Protein AF-H3CK88-F1 (afdb_monomer_lite)

Organism: Tetraodon nigroviridis (NCBI:txid99883)

InterPro domains:
  IPR015324 Ribosomal protein Rsm22-like [PF09243] (2-112)
  IPR052571 Mitochondrial RNA Methyltransferase [PTHR13184] (2-114)

pLDDT: mean 91.14, std 9.13, range [63.0, 98.5]

Structure (mmCIF, N/CA/C/O backbone):
data_AF-H3CK88-F1
#
_entry.id   AF-H3CK88-F1
#
loop_
_atom_site.group_PDB
_atom_site.id
_atom_site.type_symbol
_atom_site.label_atom_id
_atom_site.label_alt_id
_atom_site.label_comp_id
_atom_site.label_asym_id
_atom_site.label_entity_id
_atom_site.label_seq_id
_atom_site.pdbx_PDB_ins_code
_atom_site.Cartn_x
_atom_site.Cartn_y
_atom_site.Cartn_z
_atom_site.occupancy
_atom_site.B_iso_or_equiv
_atom_site.auth_seq_id
_atom_site.auth_comp_id
_atom_site.auth_asym_id
_atom_site.auth_atom_id
_atom_site.pdbx_PDB_model_num
ATOM 1 N N . ALA A 1 1 ? 4.694 -15.355 -10.340 1.00 63.00 1 ALA A N 1
ATOM 2 C CA . ALA A 1 1 ? 3.284 -15.091 -9.978 1.00 63.00 1 ALA A CA 1
ATOM 3 C C . ALA A 1 1 ? 2.726 -13.849 -10.684 1.00 63.00 1 ALA A C 1
ATOM 5 O O . ALA A 1 1 ? 1.845 -14.005 -11.512 1.00 63.00 1 ALA A O 1
ATOM 6 N N . LEU A 1 2 ? 3.237 -12.631 -10.442 1.00 76.44 2 LEU A N 1
ATOM 7 C CA . LEU A 1 2 ? 2.742 -11.426 -11.141 1.00 76.44 2 LEU A CA 1
ATOM 8 C C . LEU A 1 2 ? 2.944 -11.493 -12.663 1.00 76.44 2 LEU A C 1
ATOM 10 O O . LEU A 1 2 ? 1.975 -11.398 -13.409 1.00 76.44 2 LEU A O 1
ATOM 14 N N . HIS A 1 3 ? 4.174 -11.753 -13.123 1.00 76.44 3 HIS A N 1
ATOM 15 C CA . HIS A 1 3 ? 4.465 -11.900 -14.555 1.00 76.44 3 HIS A CA 1
ATOM 16 C C . HIS A 1 3 ? 3.646 -13.025 -15.214 1.00 76.44 3 HIS A C 1
ATOM 18 O O . HIS A 1 3 ? 3.158 -12.862 -16.322 1.00 76.44 3 HIS A O 1
ATOM 24 N N . SER A 1 4 ? 3.410 -14.140 -14.516 1.00 82.50 4 SER A N 1
ATOM 25 C CA . SER A 1 4 ? 2.589 -15.239 -15.045 1.00 82.50 4 SER A CA 1
ATOM 26 C C . SER A 1 4 ? 1.098 -14.896 -15.152 1.00 82.50 4 SER A C 1
ATOM 28 O O . SER A 1 4 ? 0.422 -15.454 -16.006 1.00 82.50 4 SER A O 1
ATOM 30 N N . CYS A 1 5 ? 0.579 -14.005 -14.300 1.00 85.19 5 CYS A N 1
ATOM 31 C CA . CYS A 1 5 ? -0.831 -13.606 -14.321 1.00 85.19 5 CYS A CA 1
ATOM 32 C C . CYS A 1 5 ? -1.100 -12.409 -15.247 1.00 85.19 5 CYS A C 1
ATOM 34 O O . CYS A 1 5 ? -2.148 -12.370 -15.883 1.00 85.19 5 CYS A O 1
ATOM 36 N N . TRP A 1 6 ? -0.175 -11.444 -15.326 1.00 86.00 6 TRP A N 1
ATOM 37 C CA . TRP A 1 6 ? -0.378 -10.190 -16.063 1.00 86.00 6 TRP A CA 1
ATOM 38 C C . TRP A 1 6 ? 0.554 -9.994 -17.265 1.00 86.00 6 TRP A C 1
ATOM 40 O O . TRP A 1 6 ? 0.260 -9.135 -18.092 1.00 86.00 6 TRP A O 1
ATOM 50 N N . GLY A 1 7 ? 1.624 -10.777 -17.425 1.00 82.56 7 GLY A N 1
ATOM 51 C CA . GLY A 1 7 ? 2.523 -10.724 -18.586 1.00 82.56 7 GLY A CA 1
ATOM 52 C C . GLY A 1 7 ? 2.869 -9.297 -19.025 1.00 82.56 7 GLY A C 1
ATOM 53 O O . GLY A 1 7 ? 3.304 -8.481 -18.214 1.00 82.56 7 GLY A O 1
ATOM 54 N N . ASP A 1 8 ? 2.600 -8.996 -20.297 1.00 85.12 8 ASP A N 1
ATOM 55 C CA . ASP A 1 8 ? 2.846 -7.686 -20.918 1.00 85.12 8 ASP A CA 1
ATOM 56 C C . ASP A 1 8 ? 1.753 -6.636 -20.635 1.00 85.12 8 ASP A C 1
ATOM 58 O O . ASP A 1 8 ? 1.903 -5.467 -20.991 1.00 85.12 8 ASP A O 1
ATOM 62 N N . SER A 1 9 ? 0.640 -7.022 -19.998 1.00 89.25 9 SER A N 1
ATOM 63 C CA . SER A 1 9 ? -0.399 -6.065 -19.581 1.00 89.25 9 SER A CA 1
ATOM 64 C C . SER A 1 9 ? 0.047 -5.209 -18.391 1.00 89.25 9 SER A C 1
ATOM 66 O O . SER A 1 9 ? -0.444 -4.091 -18.218 1.00 89.25 9 SER A O 1
ATOM 68 N N . LEU A 1 10 ? 1.015 -5.699 -17.605 1.00 88.69 10 LEU A N 1
ATOM 69 C CA . LEU A 1 10 ? 1.623 -4.962 -16.504 1.00 88.69 10 LEU A CA 1
ATOM 70 C C . LEU A 1 10 ? 2.664 -3.976 -17.045 1.00 88.69 10 LEU A C 1
ATOM 72 O O . LEU A 1 10 ? 3.791 -4.348 -17.365 1.00 88.69 10 LEU A O 1
ATOM 76 N N . LYS A 1 11 ? 2.269 -2.706 -17.149 1.00 89.69 11 LYS A N 1
ATOM 77 C CA . LYS A 1 11 ? 3.104 -1.646 -17.736 1.00 89.69 11 LYS A CA 1
ATOM 78 C C . LYS A 1 11 ? 4.155 -1.103 -16.775 1.00 89.69 11 LYS A C 1
ATOM 80 O O . LYS A 1 11 ? 5.273 -0.820 -17.194 1.00 89.69 11 LYS A O 1
ATOM 85 N N . GLU A 1 12 ? 3.776 -0.922 -15.516 1.00 91.25 12 GLU A N 1
ATOM 86 C CA . GLU A 1 12 ? 4.637 -0.382 -14.470 1.00 91.25 12 GLU A CA 1
ATOM 87 C C . GLU A 1 12 ? 4.215 -0.906 -13.098 1.00 91.25 12 GLU A C 1
ATOM 89 O O . GLU A 1 12 ? 3.049 -1.238 -12.873 1.00 91.25 12 GLU A O 1
ATOM 94 N N . MET A 1 13 ? 5.171 -0.963 -12.174 1.00 92.56 13 MET A N 1
ATOM 95 C CA . MET A 1 13 ? 4.924 -1.329 -10.784 1.00 92.56 13 MET A CA 1
ATOM 96 C C . MET A 1 13 ? 5.694 -0.394 -9.858 1.00 92.56 13 MET A C 1
ATOM 98 O O . MET A 1 13 ? 6.884 -0.146 -10.056 1.00 92.56 13 MET A O 1
ATOM 102 N N . VAL A 1 14 ? 5.029 0.098 -8.814 1.00 94.75 14 VAL A N 1
ATOM 103 C CA . VAL A 1 14 ? 5.667 0.891 -7.761 1.00 94.75 14 VAL A CA 1
ATOM 104 C C . VAL A 1 14 ? 5.579 0.129 -6.448 1.00 94.75 14 VAL A C 1
ATOM 106 O O . VAL A 1 14 ? 4.491 -0.137 -5.948 1.00 94.75 14 VAL A O 1
ATOM 109 N N . CYS A 1 15 ? 6.736 -0.206 -5.889 1.00 95.44 15 CYS A N 1
ATOM 110 C CA . CYS A 1 15 ? 6.869 -0.841 -4.586 1.00 95.44 15 CYS A CA 1
ATOM 111 C C . CYS A 1 15 ? 7.304 0.210 -3.565 1.00 95.44 15 CYS A C 1
ATOM 113 O O . CYS A 1 15 ? 8.262 0.953 -3.802 1.00 95.44 15 CYS A O 1
ATOM 115 N N . VAL A 1 16 ? 6.597 0.287 -2.439 1.00 96.25 16 VAL A N 1
ATOM 116 C CA . VAL A 1 16 ? 6.881 1.263 -1.385 1.00 96.25 16 VAL A CA 1
ATOM 117 C C . VAL A 1 16 ? 7.095 0.542 -0.064 1.00 96.25 16 VAL A C 1
ATOM 119 O O . VAL A 1 16 ? 6.204 -0.164 0.393 1.00 96.25 16 VAL A O 1
ATOM 122 N N . ASP A 1 17 ? 8.254 0.757 0.550 1.00 96.94 17 ASP A N 1
ATOM 123 C CA . ASP A 1 17 ? 8.589 0.256 1.886 1.00 96.94 17 ASP A CA 1
ATOM 124 C C . ASP A 1 17 ? 9.508 1.270 2.575 1.00 96.94 17 ASP A C 1
ATOM 126 O O . ASP A 1 17 ? 10.494 1.710 1.980 1.00 96.94 17 ASP A O 1
ATOM 130 N N . SER A 1 18 ? 9.210 1.672 3.811 1.00 94.62 18 SER A N 1
ATOM 131 C CA . SER A 1 18 ? 10.034 2.645 4.544 1.00 94.62 18 SER A CA 1
ATOM 132 C C . SER A 1 18 ? 11.451 2.118 4.819 1.00 94.62 18 SER A C 1
ATOM 134 O O . SER A 1 18 ? 12.415 2.894 4.866 1.00 94.62 18 SER A O 1
ATOM 136 N N . SER A 1 19 ? 11.607 0.797 4.915 1.00 96.50 19 SER A N 1
ATOM 137 C CA . SER A 1 19 ? 12.867 0.099 5.121 1.00 96.50 19 SER A CA 1
ATOM 138 C C . SER A 1 19 ? 13.653 -0.034 3.812 1.00 96.50 19 SER A C 1
ATOM 140 O O . SER A 1 19 ? 13.327 -0.810 2.911 1.00 96.50 19 SER A O 1
ATOM 142 N N . ALA A 1 20 ? 14.769 0.695 3.709 1.00 96.50 20 ALA A N 1
ATOM 143 C CA . ALA A 1 20 ? 15.706 0.543 2.592 1.00 96.50 20 ALA A CA 1
ATOM 144 C C . ALA A 1 20 ? 16.219 -0.908 2.421 1.00 96.50 20 ALA A C 1
ATOM 146 O O . ALA A 1 20 ? 16.274 -1.378 1.281 1.00 96.50 20 ALA A O 1
ATOM 147 N N . PRO A 1 21 ? 16.551 -1.654 3.499 1.00 96.94 21 PRO A N 1
ATOM 148 C CA . PRO A 1 21 ? 16.874 -3.075 3.385 1.00 96.94 21 PRO A CA 1
ATOM 149 C C . PRO A 1 21 ? 15.763 -3.923 2.755 1.00 96.94 21 PRO A C 1
ATOM 151 O O . PRO A 1 21 ? 16.074 -4.779 1.928 1.00 96.94 21 PRO A O 1
ATOM 154 N N . MET A 1 22 ? 14.492 -3.673 3.090 1.00 96.75 22 MET A N 1
ATOM 155 C CA . MET A 1 22 ? 13.361 -4.417 2.517 1.00 96.75 22 MET A CA 1
ATOM 156 C C . MET A 1 22 ? 13.181 -4.125 1.031 1.00 96.75 22 MET A C 1
ATOM 158 O O . MET A 1 22 ? 13.019 -5.057 0.249 1.00 96.75 22 MET A O 1
ATOM 162 N N . ASN A 1 23 ? 13.330 -2.866 0.605 1.00 95.75 23 ASN A N 1
ATOM 163 C CA . ASN A 1 23 ? 13.349 -2.532 -0.823 1.00 95.75 23 ASN A CA 1
ATOM 164 C C . ASN A 1 23 ? 14.480 -3.259 -1.566 1.00 95.75 23 ASN A C 1
ATOM 166 O O . ASN A 1 23 ? 14.254 -3.824 -2.633 1.00 95.75 23 ASN A O 1
ATOM 170 N N . LYS A 1 24 ? 15.691 -3.300 -0.990 1.00 93.31 24 LYS A N 1
ATOM 171 C CA . LYS A 1 24 ? 16.827 -4.024 -1.584 1.00 93.31 24 LYS A CA 1
ATOM 172 C C . LYS A 1 24 ? 16.561 -5.528 -1.668 1.00 93.31 24 LYS A C 1
ATOM 174 O O . LYS A 1 24 ? 16.935 -6.164 -2.650 1.00 93.31 24 LYS A O 1
ATOM 179 N N . LEU A 1 25 ? 15.929 -6.106 -0.646 1.00 92.94 25 LEU A N 1
ATOM 180 C CA . LEU A 1 25 ? 15.525 -7.509 -0.651 1.00 92.94 25 LEU A CA 1
ATOM 181 C C . LEU A 1 25 ? 14.476 -7.779 -1.736 1.00 92.94 25 LEU A C 1
ATOM 183 O O . LEU A 1 25 ? 14.643 -8.712 -2.516 1.00 92.94 25 LEU A O 1
ATOM 187 N N . ALA A 1 26 ? 13.443 -6.943 -1.833 1.00 91.81 26 ALA A N 1
ATOM 188 C CA . ALA A 1 26 ? 12.401 -7.060 -2.845 1.00 91.81 26 ALA A CA 1
ATOM 189 C C . ALA A 1 26 ? 12.961 -6.932 -4.272 1.00 91.81 26 ALA A C 1
ATOM 191 O O . ALA A 1 26 ? 12.601 -7.721 -5.143 1.00 91.81 26 ALA A O 1
ATOM 192 N N . GLU A 1 27 ? 13.901 -6.011 -4.508 1.00 89.62 27 GLU A N 1
ATOM 193 C CA . GLU A 1 27 ? 14.590 -5.892 -5.798 1.00 89.62 27 GLU A CA 1
ATOM 194 C C . GLU A 1 27 ? 15.336 -7.182 -6.168 1.00 89.62 27 GLU A C 1
ATOM 196 O O . GLU A 1 27 ? 15.279 -7.620 -7.317 1.00 89.62 27 GLU A O 1
ATOM 201 N N . ARG A 1 28 ? 16.007 -7.823 -5.200 1.00 87.94 28 ARG A N 1
ATOM 202 C CA . ARG A 1 28 ? 16.673 -9.115 -5.427 1.00 87.94 28 ARG A CA 1
ATOM 203 C C . ARG A 1 28 ? 15.665 -10.221 -5.731 1.00 87.94 28 ARG A C 1
ATOM 205 O O . ARG A 1 28 ? 15.871 -10.960 -6.684 1.00 87.94 28 ARG A O 1
ATOM 212 N N . LEU A 1 29 ? 14.555 -10.291 -4.993 1.00 86.94 29 LEU A N 1
ATOM 213 C CA . LEU A 1 29 ? 13.502 -11.287 -5.233 1.00 86.94 29 LEU A CA 1
ATOM 214 C C . LEU A 1 29 ? 12.908 -11.190 -6.648 1.00 86.94 29 LEU A C 1
ATOM 216 O O . LEU A 1 29 ? 12.567 -12.214 -7.234 1.00 86.94 29 LEU A O 1
ATOM 220 N N . LEU A 1 30 ? 12.819 -9.988 -7.229 1.00 84.38 30 LEU A N 1
ATOM 221 C CA . LEU A 1 30 ? 12.330 -9.801 -8.604 1.00 84.38 30 LEU A CA 1
ATOM 222 C C . LEU A 1 30 ? 13.293 -10.290 -9.693 1.00 84.38 30 LEU A C 1
ATOM 224 O O . LEU A 1 30 ? 12.843 -10.564 -10.810 1.00 84.38 30 LEU A O 1
ATOM 228 N N . LYS A 1 31 ? 14.589 -10.389 -9.382 1.00 80.12 31 LYS A N 1
ATOM 229 C CA . LYS A 1 31 ? 15.626 -10.940 -10.272 1.00 80.12 31 LYS A CA 1
ATOM 230 C C . LYS A 1 31 ? 15.736 -12.468 -10.152 1.00 80.12 31 LYS A C 1
ATOM 232 O O . LYS A 1 31 ? 16.357 -13.104 -10.994 1.00 80.12 31 LYS A O 1
ATOM 237 N N . GLY A 1 32 ? 15.081 -13.061 -9.151 1.00 74.94 32 GLY A N 1
ATOM 238 C CA . GLY A 1 32 ? 15.161 -14.492 -8.866 1.00 74.94 32 GLY A CA 1
ATOM 239 C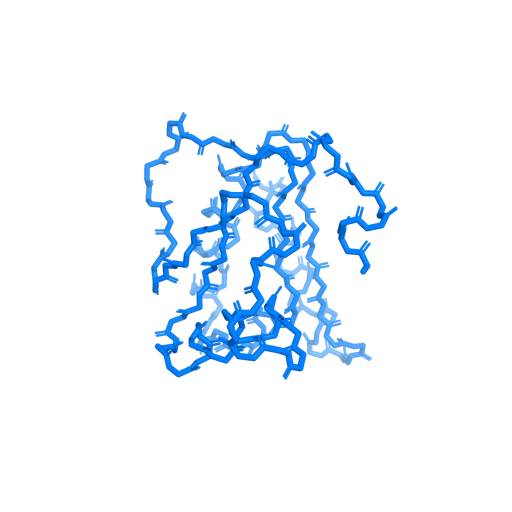 C . GLY A 1 32 ? 16.529 -14.899 -8.313 1.00 74.94 32 GLY A C 1
ATOM 240 O O . GLY A 1 32 ? 17.248 -14.080 -7.741 1.00 74.94 32 GLY A O 1
ATOM 241 N N . ASP A 1 33 ? 16.884 -16.173 -8.485 1.00 70.44 33 ASP A N 1
ATOM 242 C CA . ASP A 1 33 ? 18.170 -16.726 -8.027 1.00 70.44 33 ASP A CA 1
ATOM 243 C C . ASP A 1 33 ? 19.370 -16.247 -8.868 1.00 70.44 33 ASP A C 1
ATOM 245 O O . ASP A 1 33 ? 20.525 -16.402 -8.466 1.00 70.44 33 ASP A O 1
ATOM 249 N N . GLU A 1 34 ? 19.125 -15.630 -10.027 1.00 69.81 34 GLU A N 1
ATOM 250 C CA . GLU A 1 34 ? 20.172 -15.087 -10.886 1.00 69.81 34 GLU A CA 1
ATOM 251 C C . GLU A 1 34 ? 20.466 -13.626 -10.521 1.00 69.81 34 GLU A C 1
ATOM 253 O O . GLU A 1 34 ? 19.791 -12.704 -10.971 1.00 69.81 34 GLU A O 1
ATOM 258 N N . GLU A 1 35 ? 21.541 -13.375 -9.762 1.00 63.44 35 GLU A N 1
ATOM 259 C CA . GLU A 1 35 ? 21.932 -12.001 -9.382 1.00 63.44 35 GLU A CA 1
ATOM 260 C C . GLU A 1 35 ? 22.191 -11.065 -10.581 1.00 63.44 35 GLU A C 1
ATOM 262 O O . GLU A 1 35 ? 22.193 -9.841 -10.426 1.00 63.44 35 GLU A O 1
ATOM 267 N N . ARG A 1 36 ? 22.415 -11.633 -11.773 1.00 66.06 36 ARG A N 1
ATOM 268 C CA . ARG A 1 36 ? 22.633 -10.917 -13.040 1.00 66.06 36 ARG A CA 1
ATOM 269 C C . ARG A 1 36 ? 21.473 -11.048 -14.032 1.00 66.06 36 ARG A C 1
ATOM 271 O O . ARG A 1 36 ? 21.614 -10.565 -15.151 1.00 66.06 36 ARG A O 1
ATOM 278 N N . GLY A 1 37 ? 20.383 -11.710 -13.652 1.00 67.00 37 GLY A N 1
ATOM 279 C CA . GLY A 1 37 ? 19.210 -11.867 -14.501 1.00 67.00 37 GLY A CA 1
ATOM 280 C C . GLY A 1 37 ? 18.483 -10.539 -14.698 1.00 67.00 37 GLY A C 1
ATOM 281 O O . GLY A 1 37 ? 18.440 -9.692 -13.797 1.00 67.00 37 GLY A O 1
ATOM 282 N N . ASP A 1 38 ? 17.901 -10.353 -15.881 1.00 68.25 38 ASP A N 1
ATOM 283 C CA . ASP A 1 38 ? 16.990 -9.238 -16.116 1.00 68.25 38 ASP A CA 1
ATOM 284 C C . ASP A 1 38 ? 15.725 -9.422 -15.259 1.00 68.25 38 ASP A C 1
ATOM 286 O O . ASP A 1 38 ? 15.210 -10.539 -15.138 1.00 68.25 38 ASP A O 1
ATOM 290 N N . PRO A 1 39 ? 15.189 -8.350 -14.650 1.00 69.69 39 PRO A N 1
ATOM 291 C CA . PRO A 1 39 ? 13.971 -8.454 -13.864 1.00 69.69 39 PRO A CA 1
ATOM 292 C C . PRO A 1 39 ? 12.815 -8.959 -14.736 1.00 69.69 39 PRO A C 1
ATOM 294 O O . PRO A 1 39 ? 12.555 -8.442 -15.822 1.00 69.69 39 PRO A O 1
ATOM 297 N N . CYS A 1 40 ? 12.075 -9.942 -14.220 1.00 71.88 40 CYS A N 1
ATOM 298 C CA . CYS A 1 40 ? 10.938 -10.554 -14.919 1.00 71.88 40 CYS A CA 1
ATOM 299 C C . CYS A 1 40 ? 9.782 -9.578 -15.215 1.00 71.88 40 CYS A C 1
ATOM 301 O O . CYS A 1 40 ? 8.899 -9.876 -16.018 1.00 71.88 40 CYS A O 1
ATOM 303 N N . ILE A 1 41 ? 9.775 -8.414 -14.561 1.00 79.12 41 ILE A N 1
ATOM 304 C CA . ILE A 1 41 ? 8.801 -7.340 -14.745 1.00 79.12 41 ILE A CA 1
ATOM 305 C C . ILE A 1 41 ? 9.561 -6.085 -15.169 1.00 79.12 41 ILE A C 1
ATOM 307 O O . ILE A 1 41 ? 10.505 -5.657 -14.501 1.00 79.12 41 ILE A O 1
ATOM 311 N N . LYS A 1 42 ? 9.135 -5.483 -16.280 1.00 78.81 42 LYS A N 1
ATOM 312 C CA . LYS A 1 42 ? 9.693 -4.222 -16.779 1.00 78.81 42 LYS A CA 1
ATOM 313 C C . LYS A 1 42 ? 9.140 -3.052 -15.957 1.00 78.81 42 LYS A C 1
ATOM 315 O O . LYS A 1 42 ? 8.021 -3.113 -15.465 1.00 78.81 42 LYS A O 1
ATOM 320 N N . HIS A 1 43 ? 9.925 -1.981 -15.826 1.00 89.56 43 HIS A N 1
ATOM 321 C CA . HIS A 1 43 ? 9.510 -0.726 -15.174 1.00 89.56 43 HIS A CA 1
ATOM 322 C C . HIS A 1 43 ? 9.020 -0.887 -13.723 1.00 89.56 43 HIS A C 1
ATOM 324 O O . HIS A 1 43 ? 7.920 -0.467 -13.362 1.00 89.56 43 HIS A O 1
ATOM 330 N N . VAL A 1 44 ? 9.867 -1.476 -12.875 1.00 91.62 44 VAL A N 1
ATOM 331 C CA . VAL A 1 44 ? 9.635 -1.537 -11.427 1.00 91.62 44 VAL A CA 1
ATOM 332 C C . VAL A 1 44 ? 10.383 -0.412 -10.720 1.00 91.62 44 VAL A C 1
ATOM 334 O O . VAL A 1 44 ? 11.585 -0.234 -10.916 1.00 91.62 44 VAL A O 1
ATOM 337 N N . TYR A 1 45 ? 9.682 0.328 -9.867 1.00 93.44 45 TYR A N 1
ATOM 338 C CA . TYR A 1 45 ? 10.234 1.444 -9.111 1.00 93.44 45 TYR A CA 1
ATOM 339 C C . TYR A 1 45 ? 10.076 1.220 -7.612 1.00 93.44 45 TYR A C 1
ATOM 341 O O . TYR A 1 45 ? 8.965 1.073 -7.113 1.00 93.44 45 TYR A O 1
ATOM 349 N N . PHE A 1 46 ? 11.186 1.287 -6.883 1.00 94.50 46 PHE A N 1
ATOM 350 C CA . PHE A 1 46 ? 11.193 1.233 -5.423 1.00 94.50 46 PHE A CA 1
ATOM 351 C C . PHE A 1 46 ? 11.223 2.642 -4.825 1.00 94.50 46 PHE A C 1
ATOM 353 O O . PHE A 1 46 ? 11.912 3.536 -5.336 1.00 94.50 46 PHE A O 1
ATOM 360 N N . ARG A 1 47 ? 10.457 2.865 -3.755 1.00 95.38 47 ARG A N 1
ATOM 361 C CA . ARG A 1 47 ? 10.378 4.138 -3.023 1.00 95.38 47 ARG A CA 1
ATOM 362 C C . ARG A 1 47 ? 10.311 3.879 -1.521 1.00 95.38 47 ARG A C 1
ATOM 364 O O . ARG A 1 47 ? 9.732 2.894 -1.087 1.00 95.38 47 ARG A O 1
ATOM 371 N N . GLN A 1 48 ? 10.848 4.804 -0.727 1.00 95.56 48 GLN A N 1
ATOM 372 C CA . GLN A 1 48 ? 10.745 4.734 0.737 1.00 95.56 48 GLN A CA 1
ATOM 373 C C . GLN A 1 48 ? 9.539 5.468 1.323 1.00 95.56 48 GLN A C 1
ATOM 375 O O . GLN A 1 48 ? 9.232 5.327 2.501 1.00 95.56 48 GLN A O 1
ATOM 380 N N . PHE A 1 49 ? 8.853 6.261 0.503 1.00 93.19 49 PHE A N 1
ATOM 381 C CA . PHE A 1 49 ? 7.750 7.101 0.943 1.00 93.19 49 PHE A CA 1
ATOM 382 C C . PHE A 1 49 ? 6.594 6.984 -0.036 1.00 93.19 49 PHE A C 1
ATOM 384 O O . PHE A 1 49 ? 6.806 6.883 -1.251 1.00 93.19 49 PHE A O 1
ATOM 391 N N . LEU A 1 50 ? 5.373 7.029 0.497 1.00 90.62 50 LEU A N 1
ATOM 392 C CA . LEU A 1 50 ? 4.174 7.045 -0.326 1.00 90.62 50 LEU A CA 1
ATOM 393 C C . LEU A 1 50 ? 4.168 8.292 -1.226 1.00 90.62 50 LEU A C 1
ATOM 395 O O . LEU A 1 50 ? 4.521 9.391 -0.784 1.00 90.62 50 LEU A O 1
ATOM 399 N N . PRO A 1 51 ? 3.764 8.157 -2.498 1.00 83.62 51 PRO A N 1
ATOM 400 C CA . PRO A 1 51 ? 3.678 9.296 -3.393 1.00 83.62 51 PRO A CA 1
ATOM 401 C C . PRO A 1 51 ? 2.561 10.249 -2.944 1.00 83.62 51 PRO A C 1
ATOM 403 O O . PRO A 1 51 ? 1.388 9.894 -2.954 1.00 83.62 51 PRO A O 1
ATOM 406 N N . VAL A 1 52 ? 2.924 11.489 -2.610 1.00 78.81 52 VAL A N 1
ATOM 407 C CA . VAL A 1 52 ? 1.996 12.481 -2.029 1.00 78.81 52 VAL A CA 1
ATOM 408 C C . VAL A 1 52 ? 1.083 13.135 -3.078 1.00 78.81 52 VAL A C 1
ATOM 410 O O . VAL A 1 52 ? -0.042 13.530 -2.786 1.00 78.81 52 VAL A O 1
ATOM 413 N N . SER A 1 53 ? 1.541 13.262 -4.329 1.00 83.25 53 SER A N 1
ATOM 414 C CA . SER A 1 53 ? 0.763 13.925 -5.386 1.00 83.25 53 SER A CA 1
ATOM 415 C C . SER A 1 53 ? -0.330 13.007 -5.940 1.00 83.25 53 SER A C 1
ATOM 417 O O . SER A 1 53 ? 0.028 11.957 -6.463 1.00 83.25 53 SER A O 1
ATOM 419 N N . PRO A 1 54 ? -1.619 13.388 -5.964 1.00 75.12 54 PRO A N 1
ATOM 420 C CA . PRO A 1 54 ? -2.687 12.542 -6.509 1.00 75.12 54 PRO A CA 1
ATOM 421 C C . PRO A 1 54 ? -2.713 12.479 -8.047 1.00 75.12 54 PRO A C 1
ATOM 423 O O . PRO A 1 54 ? -3.556 11.796 -8.609 1.00 75.12 54 PRO A O 1
ATOM 426 N N . LYS A 1 55 ? -1.804 13.175 -8.751 1.00 86.38 55 LYS A N 1
ATOM 427 C CA . LYS A 1 55 ? -1.812 13.268 -10.225 1.00 86.38 55 LYS A CA 1
ATOM 428 C C . LYS A 1 55 ? -1.660 11.925 -10.940 1.00 86.38 55 LYS A C 1
ATOM 430 O O . LYS A 1 55 ? -2.125 11.782 -12.061 1.00 86.38 55 LYS A O 1
ATOM 435 N N . VAL A 1 56 ? -0.959 10.986 -10.312 1.00 89.94 56 VAL A N 1
ATOM 436 C CA . VAL A 1 56 ? -0.731 9.640 -10.846 1.00 89.94 56 VAL A CA 1
ATOM 437 C C . VAL A 1 56 ? -1.507 8.662 -9.980 1.00 89.94 56 VAL A C 1
ATOM 439 O O . VAL A 1 56 ? -1.274 8.629 -8.766 1.00 89.94 56 VAL A O 1
ATOM 442 N N . GLN A 1 57 ? -2.398 7.898 -10.603 1.00 95.56 57 GLN A N 1
ATOM 443 C CA . GLN A 1 57 ? -3.170 6.816 -9.998 1.00 95.56 57 GLN A CA 1
ATOM 444 C C . GLN A 1 57 ? -2.775 5.479 -10.630 1.00 95.56 57 GLN A C 1
ATOM 446 O O . GLN A 1 57 ? -2.198 5.453 -11.715 1.00 95.56 57 GLN A O 1
ATOM 451 N N . PHE A 1 58 ? -3.101 4.386 -9.949 1.00 95.56 58 PHE A N 1
ATOM 452 C CA . PHE A 1 58 ? -2.827 3.021 -10.377 1.00 95.56 58 PHE A CA 1
ATOM 453 C C . PHE A 1 58 ? -4.129 2.223 -10.428 1.00 95.56 58 PHE A C 1
ATOM 455 O O . PHE A 1 58 ? -4.992 2.375 -9.561 1.00 95.56 58 PHE A O 1
ATOM 462 N N . ASP A 1 59 ? -4.267 1.351 -11.426 1.00 96.00 59 ASP A N 1
ATOM 463 C CA . ASP A 1 59 ? -5.458 0.505 -11.583 1.00 96.00 59 ASP A CA 1
ATOM 464 C C . ASP A 1 59 ? -5.624 -0.470 -10.409 1.00 96.00 59 ASP A C 1
ATOM 466 O O . ASP A 1 59 ? -6.742 -0.740 -9.971 1.00 96.00 59 ASP A O 1
ATOM 470 N N . LEU A 1 60 ? -4.507 -0.933 -9.845 1.00 96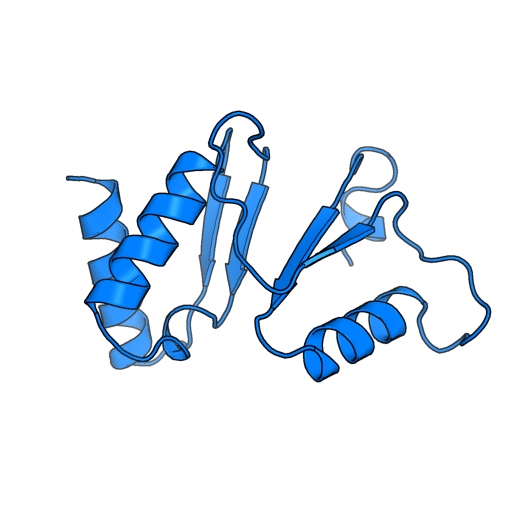.06 60 LEU A N 1
ATOM 471 C CA . LEU A 1 60 ? -4.463 -1.786 -8.666 1.00 96.06 60 LEU A CA 1
ATOM 472 C C . LEU A 1 60 ? -3.501 -1.199 -7.628 1.00 96.06 60 LEU A C 1
ATOM 474 O O . LEU A 1 60 ? -2.311 -1.036 -7.896 1.00 96.06 60 LEU A O 1
ATOM 478 N N . VAL A 1 61 ? -4.016 -0.928 -6.431 1.00 97.25 61 VAL A N 1
ATOM 479 C CA . VAL A 1 61 ? -3.232 -0.550 -5.251 1.00 97.25 61 VAL A CA 1
ATOM 480 C C . VAL A 1 61 ? -3.418 -1.625 -4.191 1.00 97.25 61 VAL A C 1
ATOM 482 O O . VAL A 1 61 ? -4.542 -1.996 -3.859 1.00 97.25 61 VAL A O 1
ATOM 485 N N . THR A 1 62 ? -2.315 -2.133 -3.648 1.00 97.44 62 THR A N 1
ATOM 486 C CA . THR A 1 62 ? -2.330 -3.189 -2.631 1.00 97.44 62 THR A CA 1
ATOM 487 C C . THR A 1 62 ? -1.583 -2.742 -1.383 1.00 97.44 62 THR A C 1
ATOM 489 O O . THR A 1 62 ? -0.472 -2.227 -1.497 1.00 97.44 62 THR A O 1
ATOM 492 N N . ALA A 1 63 ? -2.141 -3.018 -0.208 1.00 97.81 63 ALA A N 1
ATOM 493 C CA . ALA A 1 63 ? -1.421 -2.977 1.062 1.00 97.81 63 ALA A CA 1
ATOM 494 C C . ALA A 1 63 ? -1.651 -4.309 1.777 1.00 97.81 63 ALA A C 1
ATOM 496 O O . ALA A 1 63 ? -2.759 -4.590 2.234 1.00 97.81 63 ALA A O 1
ATOM 497 N N . ALA A 1 64 ? -0.623 -5.154 1.795 1.00 97.00 64 ALA A N 1
ATOM 498 C CA . ALA A 1 64 ? -0.696 -6.497 2.351 1.00 97.00 64 ALA A CA 1
ATOM 499 C C . ALA A 1 64 ? 0.207 -6.592 3.578 1.00 97.00 64 ALA A C 1
ATOM 501 O O . ALA A 1 64 ? 1.418 -6.412 3.459 1.00 97.00 64 ALA A O 1
ATOM 502 N N . PHE A 1 65 ? -0.398 -6.865 4.737 1.00 97.12 65 PHE A N 1
ATOM 503 C CA . PHE A 1 65 ? 0.270 -6.939 6.041 1.00 97.12 65 PHE A CA 1
ATOM 504 C C . PHE A 1 65 ? 1.036 -5.648 6.366 1.00 97.12 65 PHE A C 1
ATOM 506 O O . PHE A 1 65 ? 2.167 -5.672 6.838 1.00 97.12 65 PHE A O 1
ATOM 513 N N . THR A 1 66 ? 0.450 -4.506 5.997 1.00 96.31 66 THR A N 1
ATOM 514 C CA . THR A 1 66 ? 1.105 -3.191 6.055 1.00 96.31 66 THR A CA 1
ATOM 515 C C . THR A 1 66 ? 0.491 -2.302 7.125 1.00 96.31 66 THR A C 1
ATOM 517 O O . THR A 1 66 ? 1.208 -1.568 7.794 1.00 96.31 66 THR A O 1
ATOM 520 N N . LEU A 1 67 ? -0.833 -2.330 7.294 1.00 97.69 67 LEU A N 1
ATOM 521 C CA . LEU A 1 67 ? -1.518 -1.428 8.216 1.00 97.69 67 LEU A CA 1
ATOM 522 C C . LEU A 1 67 ? -1.215 -1.804 9.668 1.00 97.69 67 LEU A C 1
ATOM 524 O O . LEU A 1 67 ? -1.090 -0.911 10.504 1.00 97.69 67 LEU A O 1
ATOM 528 N N . SER A 1 68 ? -1.046 -3.095 9.969 1.00 97.00 68 SER A N 1
ATOM 529 C CA . SER A 1 68 ? -0.629 -3.562 11.299 1.00 97.00 68 SER A CA 1
ATOM 530 C C . SER A 1 68 ? 0.746 -3.053 11.737 1.00 97.00 68 SER A C 1
ATOM 532 O O . SER A 1 68 ? 0.979 -2.926 12.935 1.00 97.00 68 SER A O 1
ATOM 534 N N . GLU A 1 69 ? 1.630 -2.738 10.789 1.00 96.56 69 GLU A N 1
ATOM 535 C CA . GLU A 1 69 ? 2.998 -2.261 11.043 1.00 96.56 69 GLU A CA 1
ATOM 536 C C . GLU A 1 69 ? 3.068 -0.742 11.280 1.00 96.56 69 GLU A 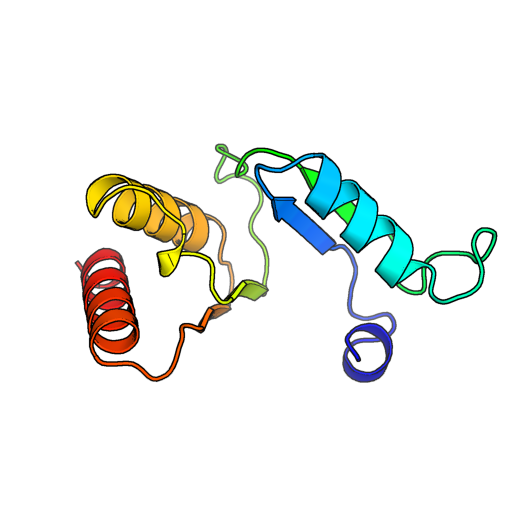C 1
ATOM 538 O O . GLU A 1 69 ? 4.116 -0.204 11.644 1.00 96.56 69 GLU A O 1
ATOM 543 N N . LEU A 1 70 ? 1.962 -0.020 11.066 1.00 96.75 70 LEU A N 1
ATOM 544 C CA . LEU A 1 70 ? 1.914 1.423 11.282 1.00 96.75 70 LEU A CA 1
ATOM 545 C C . LEU A 1 70 ? 1.726 1.752 12.774 1.00 96.75 70 LEU A C 1
ATOM 547 O O . LEU A 1 70 ? 0.932 1.100 13.459 1.00 96.75 70 LEU A O 1
ATOM 551 N N . PRO A 1 71 ? 2.415 2.791 13.286 1.00 94.62 71 PRO A N 1
ATOM 552 C CA . PRO A 1 71 ? 2.565 3.020 14.724 1.00 94.62 71 PRO A CA 1
ATOM 553 C C . PRO A 1 71 ? 1.264 3.405 15.440 1.00 94.62 71 PRO A C 1
ATOM 555 O O . PRO A 1 71 ? 1.166 3.237 16.656 1.00 94.62 71 PRO A O 1
ATOM 558 N N . GLY A 1 72 ? 0.259 3.909 14.721 1.00 94.50 72 GLY A N 1
ATOM 559 C CA . GLY A 1 72 ? -0.987 4.361 15.325 1.00 94.50 72 GLY A CA 1
ATOM 560 C C . GLY A 1 72 ? -2.168 4.417 14.365 1.00 94.50 72 GLY A C 1
ATOM 561 O O . GLY A 1 72 ? -2.035 4.279 13.150 1.00 94.50 72 GLY A O 1
ATOM 562 N N . VAL A 1 73 ? -3.353 4.644 14.941 1.00 95.88 73 VAL A N 1
ATOM 563 C CA . VAL A 1 73 ? -4.622 4.756 14.200 1.00 95.88 73 VAL A CA 1
ATOM 564 C C . VAL A 1 73 ? -4.553 5.880 13.169 1.00 95.88 73 VAL A C 1
ATOM 566 O O . VAL A 1 73 ? -4.907 5.665 12.017 1.00 95.88 73 VAL A O 1
ATOM 569 N N . LYS A 1 74 ? -4.030 7.050 13.551 1.00 96.75 74 LYS A N 1
ATOM 570 C CA . LYS A 1 74 ? -3.914 8.196 12.643 1.00 96.75 74 LYS A CA 1
ATOM 571 C C . LYS A 1 74 ? -2.997 7.905 11.452 1.00 96.75 74 LYS A C 1
ATOM 573 O O . LYS A 1 74 ? -3.350 8.227 10.326 1.00 96.75 74 LYS A O 1
ATOM 578 N N . ASP A 1 75 ? -1.859 7.251 11.684 1.00 96.94 75 ASP A N 1
ATOM 579 C CA . ASP A 1 75 ? -0.943 6.860 10.608 1.00 96.94 75 ASP A CA 1
ATOM 580 C C . ASP A 1 75 ? -1.602 5.863 9.647 1.00 96.94 75 ASP A C 1
ATOM 582 O O . ASP A 1 75 ? -1.433 5.968 8.432 1.00 96.94 75 ASP A O 1
ATOM 586 N N . ARG A 1 76 ? -2.405 4.927 10.178 1.00 97.44 76 ARG A N 1
ATOM 587 C CA . ARG A 1 76 ? -3.224 4.020 9.362 1.00 97.44 76 ARG A CA 1
ATOM 588 C C . ARG A 1 76 ? -4.259 4.777 8.537 1.00 97.44 76 ARG A C 1
ATOM 590 O O . ARG A 1 76 ? -4.368 4.514 7.344 1.00 97.44 76 ARG A O 1
ATOM 597 N N . GLU A 1 77 ? -4.990 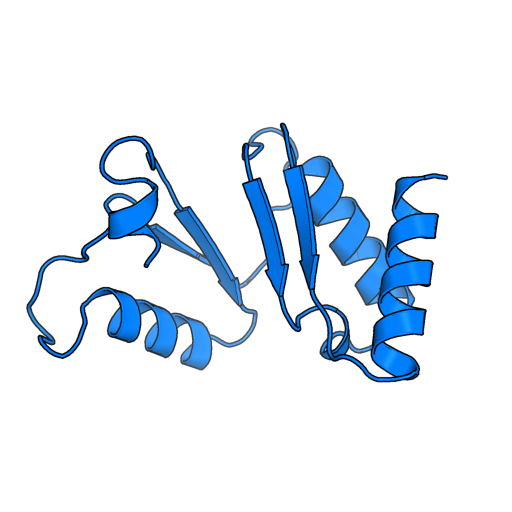5.714 9.136 1.00 97.31 77 GLU A N 1
ATOM 598 C CA . GLU A 1 77 ? -5.986 6.533 8.435 1.00 97.31 77 GLU A CA 1
ATOM 599 C C . GLU A 1 77 ? -5.347 7.353 7.304 1.00 97.31 77 GLU A C 1
ATOM 601 O O . GLU A 1 77 ? -5.801 7.291 6.159 1.00 97.31 77 GLU A O 1
ATOM 606 N N . ASP A 1 78 ? -4.253 8.062 7.593 1.00 96.19 78 ASP A N 1
ATOM 607 C CA . ASP A 1 78 ? -3.528 8.883 6.618 1.00 96.19 78 ASP A CA 1
ATOM 608 C C . ASP A 1 78 ? -2.958 8.026 5.471 1.00 96.19 78 ASP A C 1
ATOM 610 O O . ASP A 1 78 ? -3.038 8.405 4.292 1.00 96.19 78 ASP A O 1
ATOM 614 N N . ALA A 1 79 ? -2.426 6.840 5.788 1.00 96.44 79 ALA A N 1
ATOM 615 C CA . ALA A 1 79 ? -1.953 5.884 4.793 1.00 96.44 79 ALA A CA 1
ATOM 616 C C . ALA A 1 79 ? -3.102 5.369 3.916 1.00 96.44 79 ALA A C 1
ATOM 618 O O . ALA A 1 79 ? -3.000 5.422 2.691 1.00 96.44 79 ALA A O 1
ATOM 619 N N . VAL A 1 80 ? -4.216 4.934 4.513 1.00 97.44 80 VAL A N 1
ATOM 620 C CA . VAL A 1 80 ? -5.396 4.433 3.791 1.00 97.44 80 VAL A CA 1
ATOM 621 C C . VAL A 1 80 ? -5.974 5.505 2.866 1.00 97.44 80 VAL A C 1
ATOM 623 O O . VAL A 1 80 ? -6.229 5.221 1.697 1.00 97.44 80 VAL A O 1
ATOM 626 N N . LEU A 1 81 ? -6.102 6.753 3.326 1.00 96.38 81 LEU A N 1
ATOM 627 C CA . LEU A 1 81 ? -6.559 7.867 2.488 1.00 96.38 81 LEU A CA 1
ATOM 628 C C . LEU A 1 81 ? -5.597 8.156 1.333 1.00 96.38 81 LEU A C 1
ATOM 630 O O . LEU A 1 81 ? -6.029 8.446 0.215 1.00 96.38 81 LEU A O 1
ATOM 634 N N . THR A 1 82 ? -4.290 8.067 1.580 1.00 96.06 82 THR A N 1
ATOM 635 C CA . THR A 1 82 ? -3.275 8.237 0.535 1.00 96.06 82 THR A CA 1
ATOM 636 C C . THR A 1 82 ? -3.379 7.131 -0.515 1.00 96.06 82 THR A C 1
ATOM 638 O O . THR A 1 82 ? -3.410 7.428 -1.709 1.00 96.06 82 THR A O 1
ATOM 641 N N . LEU A 1 83 ? -3.496 5.870 -0.090 1.00 96.62 83 LEU A N 1
ATOM 642 C CA . LEU A 1 83 ? -3.669 4.715 -0.976 1.00 96.62 83 LEU A CA 1
ATOM 643 C C . LEU A 1 83 ? -4.976 4.807 -1.776 1.00 96.62 83 LEU A C 1
ATOM 645 O O . LEU A 1 83 ? -4.979 4.579 -2.986 1.00 96.62 83 LEU A O 1
ATOM 649 N N . TRP A 1 84 ? -6.070 5.226 -1.137 1.00 96.75 84 TRP A N 1
ATOM 650 C CA . TRP A 1 84 ? -7.358 5.429 -1.797 1.00 96.75 84 TRP A CA 1
ATOM 651 C C . TRP A 1 84 ? -7.281 6.497 -2.891 1.00 96.75 84 TRP A C 1
ATOM 653 O O . TRP A 1 84 ? -7.669 6.246 -4.028 1.00 96.75 84 TRP A O 1
ATOM 663 N N . ARG A 1 85 ? -6.667 7.656 -2.615 1.00 95.56 85 ARG A N 1
ATOM 664 C CA . ARG A 1 85 ? -6.451 8.714 -3.626 1.00 95.56 85 ARG A CA 1
ATOM 665 C C . ARG A 1 85 ? -5.596 8.250 -4.808 1.00 95.56 85 ARG A C 1
ATOM 667 O O . ARG A 1 85 ? -5.690 8.822 -5.895 1.00 95.56 85 ARG A O 1
ATOM 674 N N . LYS A 1 86 ? -4.756 7.237 -4.594 1.00 96.00 86 LYS A N 1
ATOM 675 C CA . LYS A 1 86 ? -3.898 6.613 -5.606 1.00 96.00 86 LYS A CA 1
ATOM 676 C C . LYS A 1 86 ? -4.567 5.505 -6.400 1.00 96.00 86 LYS A C 1
A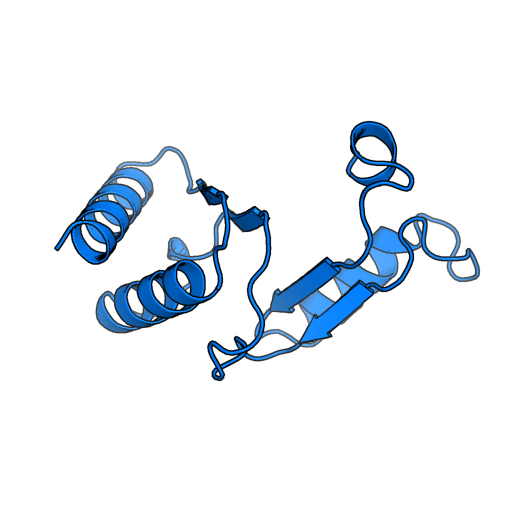TOM 678 O O . LYS A 1 86 ? -3.962 5.023 -7.351 1.00 96.00 86 LYS A O 1
ATOM 683 N N . THR A 1 87 ? -5.783 5.127 -6.043 1.00 96.38 87 THR A N 1
ATOM 684 C CA . THR A 1 87 ? -6.502 4.028 -6.672 1.00 96.38 87 THR A CA 1
ATOM 685 C C . THR A 1 87 ? -7.388 4.547 -7.800 1.00 96.38 87 THR A C 1
ATOM 687 O O . THR A 1 87 ? -8.208 5.433 -7.581 1.00 96.38 87 THR A O 1
ATOM 690 N N . ASN A 1 88 ? -7.236 3.980 -8.998 1.00 96.81 88 ASN A N 1
ATOM 691 C CA . ASN A 1 88 ? -8.143 4.204 -10.126 1.00 96.81 88 ASN A CA 1
ATOM 692 C C . ASN A 1 88 ? -9.265 3.153 -10.172 1.00 96.81 88 ASN A C 1
ATOM 694 O O . ASN A 1 88 ? -10.418 3.505 -10.403 1.00 96.81 88 ASN A O 1
ATOM 698 N N . SER A 1 89 ? -8.956 1.868 -9.949 1.00 96.94 89 SER A N 1
ATOM 699 C CA . SER A 1 89 ? -9.962 0.792 -10.030 1.00 96.94 89 SER A CA 1
ATOM 700 C C . SER A 1 89 ? -10.114 -0.003 -8.735 1.00 96.94 89 SER A C 1
ATOM 702 O O . SER A 1 89 ? -11.217 -0.062 -8.197 1.00 96.94 89 SER A O 1
ATOM 704 N N . TYR A 1 90 ? -9.038 -0.595 -8.207 1.00 97.94 90 TYR A N 1
ATOM 705 C CA . TYR A 1 90 ? -9.124 -1.488 -7.046 1.00 97.94 90 TYR A CA 1
ATOM 706 C C . TYR A 1 90 ? -8.093 -1.164 -5.965 1.00 97.94 90 TYR A C 1
ATOM 708 O O . TYR A 1 90 ? -6.889 -1.163 -6.223 1.00 97.94 90 TYR A O 1
ATOM 716 N N . LEU A 1 91 ? -8.580 -0.960 -4.736 1.00 98.19 91 LEU A N 1
ATOM 717 C CA . LEU A 1 91 ? -7.774 -0.943 -3.517 1.00 98.19 91 LEU A CA 1
ATOM 718 C C . LEU A 1 91 ? -7.971 -2.278 -2.797 1.00 98.19 91 LEU A C 1
ATOM 720 O O . LEU A 1 91 ? -9.082 -2.598 -2.375 1.00 98.19 91 LEU A O 1
ATOM 724 N N . VAL A 1 92 ? -6.897 -3.049 -2.651 1.00 98.44 92 VAL A N 1
ATOM 725 C CA . VAL A 1 92 ? -6.908 -4.348 -1.973 1.00 98.44 92 VAL A CA 1
ATOM 726 C C . VAL A 1 92 ? -6.110 -4.238 -0.679 1.00 98.44 92 VAL A C 1
ATOM 728 O O . VAL A 1 92 ? -4.891 -4.058 -0.697 1.00 98.44 92 VAL A O 1
ATOM 731 N N . LEU A 1 93 ? -6.807 -4.352 0.450 1.00 98.50 93 LEU A N 1
ATOM 732 C CA . LEU A 1 93 ? -6.214 -4.364 1.785 1.00 98.50 93 LEU A CA 1
ATOM 733 C C . LEU A 1 93 ? -6.224 -5.796 2.321 1.00 98.50 93 LEU A C 1
ATOM 735 O O . LEU A 1 93 ? -7.267 -6.451 2.314 1.00 98.50 93 LEU A O 1
ATOM 739 N N . VAL A 1 94 ? -5.071 -6.279 2.775 1.00 98.38 94 VAL A N 1
ATOM 740 C CA . VAL A 1 94 ? -4.912 -7.620 3.349 1.00 98.38 94 VAL A CA 1
ATOM 741 C C . VAL A 1 94 ? -4.225 -7.489 4.696 1.00 98.38 94 VAL A C 1
ATOM 743 O O . VAL A 1 94 ? -3.201 -6.823 4.803 1.00 98.38 94 VAL A O 1
ATOM 746 N N . GLU A 1 95 ? -4.772 -8.146 5.711 1.00 98.06 95 GLU A N 1
ATOM 747 C CA . GLU A 1 95 ? -4.199 -8.199 7.053 1.00 98.06 95 GLU A CA 1
ATOM 748 C C . GLU A 1 95 ? -4.242 -9.617 7.613 1.00 98.06 95 GLU A C 1
ATOM 750 O O . GLU A 1 95 ? -4.898 -10.509 7.066 1.00 98.06 95 GLU A O 1
ATOM 755 N N . ASN A 1 96 ? -3.530 -9.823 8.720 1.00 96.81 96 ASN A N 1
ATOM 756 C CA . ASN A 1 96 ? -3.553 -11.093 9.434 1.00 96.81 96 ASN A CA 1
ATOM 757 C C . ASN A 1 96 ? -4.975 -11.446 9.897 1.00 96.81 96 ASN A C 1
ATOM 759 O O . ASN A 1 96 ? -5.732 -10.589 10.351 1.00 96.81 96 ASN A O 1
ATOM 763 N N . GLY A 1 97 ? -5.322 -12.735 9.841 1.00 96.94 97 GLY A N 1
ATOM 764 C CA . GLY A 1 97 ? -6.616 -13.275 10.280 1.00 96.94 97 GLY A CA 1
ATOM 765 C C . GLY A 1 97 ? -6.796 -13.307 11.803 1.00 96.94 97 GLY A C 1
ATOM 766 O O . GLY A 1 97 ? -7.245 -14.313 12.346 1.00 96.94 97 GLY A O 1
ATOM 767 N N . THR A 1 98 ? -6.401 -12.241 12.497 1.00 98.06 98 THR A N 1
ATOM 768 C CA . THR A 1 98 ? -6.547 -12.063 13.944 1.00 98.06 98 THR A CA 1
ATOM 769 C C . THR A 1 98 ? -7.674 -11.081 14.254 1.00 98.06 98 THR A C 1
ATOM 771 O O . THR A 1 98 ? -8.207 -10.408 13.367 1.00 98.06 98 THR A O 1
ATOM 774 N N . LYS A 1 99 ? -8.046 -10.973 15.534 1.00 98.19 99 LYS A N 1
ATOM 775 C CA . LYS A 1 99 ? -9.027 -9.978 15.983 1.00 98.19 99 LYS A CA 1
ATOM 776 C C . LYS A 1 99 ? -8.543 -8.558 15.679 1.00 98.19 99 LYS A C 1
ATOM 778 O O . LYS A 1 99 ? -9.322 -7.723 15.231 1.00 98.19 99 LYS A O 1
ATOM 783 N N . GLU A 1 100 ? -7.257 -8.310 15.897 1.00 97.31 100 GLU A N 1
ATOM 784 C CA . GLU A 1 100 ? -6.604 -7.029 15.649 1.00 97.31 100 GLU A CA 1
ATOM 785 C C . GLU A 1 100 ? -6.586 -6.711 14.150 1.00 97.31 100 GLU A C 1
ATOM 787 O O . GLU A 1 100 ? -6.967 -5.611 13.762 1.00 97.31 100 GLU A O 1
ATOM 792 N N . GLY A 1 101 ? -6.230 -7.680 13.298 1.00 98.06 101 GLY A N 1
ATOM 793 C CA . GLY A 1 101 ? -6.251 -7.499 11.844 1.00 98.06 101 GLY A CA 1
ATOM 794 C C . GLY A 1 101 ? -7.659 -7.239 11.301 1.00 98.06 101 GLY A C 1
ATOM 795 O O . GLY A 1 101 ? -7.850 -6.335 10.489 1.00 98.06 101 GLY A O 1
ATOM 796 N N . HIS A 1 102 ? -8.673 -7.950 11.811 1.00 98.38 102 HIS A N 1
ATOM 797 C CA . HIS A 1 102 ? -10.073 -7.664 11.485 1.00 98.38 102 HIS A CA 1
ATOM 798 C C . HIS A 1 102 ? -10.464 -6.230 11.864 1.00 98.38 102 HIS A C 1
ATOM 800 O O . HIS A 1 102 ? -11.037 -5.514 11.043 1.00 98.38 102 HIS A O 1
ATOM 806 N N . GLN A 1 103 ? -10.127 -5.799 13.082 1.00 98.19 103 GLN A N 1
ATOM 807 C CA . GLN A 1 103 ? -10.420 -4.450 13.564 1.00 98.19 103 GLN A CA 1
ATOM 808 C C . GLN A 1 103 ? -9.754 -3.378 12.688 1.00 98.19 103 GLN A C 1
ATOM 810 O O . GLN A 1 103 ? -10.423 -2.436 12.269 1.00 98.19 103 GLN A O 1
ATOM 815 N N . ILE A 1 104 ? -8.477 -3.562 12.337 1.00 98.38 104 ILE A N 1
ATOM 816 C CA . ILE A 1 104 ? -7.736 -2.665 11.440 1.00 98.38 104 ILE A CA 1
ATOM 817 C C . ILE A 1 104 ? -8.430 -2.539 10.075 1.00 98.38 104 ILE A C 1
ATOM 819 O O . ILE A 1 104 ? -8.571 -1.431 9.558 1.00 98.38 104 ILE A O 1
ATOM 823 N N . LEU A 1 105 ? -8.901 -3.646 9.490 1.00 98.38 105 LEU A N 1
ATOM 824 C CA . LEU A 1 105 ? -9.605 -3.608 8.203 1.00 98.38 105 LEU A CA 1
ATOM 825 C C . LEU A 1 105 ? -10.974 -2.923 8.297 1.00 98.38 105 LEU A C 1
ATOM 827 O O . LEU A 1 105 ? -11.372 -2.233 7.357 1.00 98.38 105 LEU A O 1
ATOM 831 N N . MET A 1 106 ? -11.699 -3.092 9.408 1.00 98.00 106 MET A N 1
ATOM 832 C CA . MET A 1 106 ? -12.969 -2.389 9.629 1.00 98.00 106 MET A CA 1
ATOM 833 C C . MET A 1 106 ? -12.754 -0.881 9.802 1.00 98.00 106 MET A C 1
ATOM 835 O O . MET A 1 106 ? -13.507 -0.099 9.225 1.00 98.00 106 MET A O 1
ATOM 839 N N . GLU A 1 107 ? -11.703 -0.473 10.521 1.00 97.69 107 GLU A N 1
ATOM 840 C CA . GLU A 1 107 ? -11.285 0.931 10.639 1.00 97.69 107 GLU A CA 1
ATOM 841 C C . GLU A 1 107 ? -10.937 1.518 9.267 1.00 97.69 107 GLU A C 1
ATOM 843 O O . GLU A 1 107 ? -11.504 2.534 8.877 1.00 97.69 107 GLU A O 1
ATOM 848 N N . ALA A 1 108 ? -10.092 0.837 8.486 1.00 98.25 108 ALA A N 1
ATOM 849 C CA . ALA A 1 108 ? -9.721 1.278 7.142 1.00 98.25 108 ALA A CA 1
ATOM 850 C C . ALA A 1 108 ? -10.934 1.399 6.202 1.00 98.25 108 ALA A C 1
ATOM 852 O O . ALA A 1 108 ? -11.038 2.358 5.436 1.00 98.25 108 ALA A O 1
ATOM 853 N N . ARG A 1 109 ? -11.877 0.449 6.272 1.00 98.00 109 ARG A N 1
ATOM 854 C CA . ARG A 1 109 ? -13.139 0.507 5.521 1.00 98.00 109 ARG A CA 1
ATOM 855 C C . ARG A 1 109 ? -13.940 1.755 5.888 1.00 98.00 109 ARG A C 1
ATOM 857 O O . ARG A 1 109 ? -14.439 2.436 4.997 1.00 98.00 109 ARG A O 1
ATOM 864 N N . GLU A 1 110 ? -14.073 2.039 7.178 1.00 97.69 110 GLU A N 1
ATOM 865 C CA . GLU A 1 110 ? -14.790 3.215 7.670 1.00 97.69 110 GLU A CA 1
ATOM 866 C C . GLU A 1 110 ? -14.113 4.519 7.220 1.00 97.69 110 GLU A C 1
ATOM 868 O O . GLU A 1 110 ? -14.796 5.447 6.800 1.00 97.69 110 GLU A O 1
ATOM 873 N N . THR A 1 111 ? -12.778 4.585 7.226 1.00 97.44 111 THR A N 1
ATOM 874 C CA . THR A 1 111 ? -12.015 5.744 6.733 1.00 97.44 111 THR A CA 1
ATOM 875 C C . THR A 1 111 ? -12.317 6.076 5.270 1.00 97.44 111 THR A C 1
ATOM 877 O O . THR A 1 111 ? -12.363 7.250 4.915 1.00 97.44 111 THR A O 1
ATOM 880 N N . VAL A 1 112 ? -12.505 5.064 4.416 1.00 97.06 112 VAL A N 1
ATOM 881 C CA . VAL A 1 112 ? -12.741 5.253 2.972 1.00 97.06 112 VAL A CA 1
ATOM 882 C C . VAL A 1 112 ? -14.208 5.545 2.641 1.00 97.06 112 VAL A C 1
ATOM 884 O O . VAL A 1 112 ? -14.480 6.197 1.636 1.00 97.06 112 VAL A O 1
ATOM 887 N N . LEU A 1 113 ? -15.152 5.042 3.442 1.00 95.75 113 LEU A N 1
ATOM 888 C CA . LEU A 1 113 ? -16.593 5.170 3.180 1.00 95.75 113 LEU A CA 1
ATOM 889 C C . LEU A 1 113 ? -17.256 6.389 3.838 1.00 95.75 113 LEU A C 1
ATOM 891 O O . LEU A 1 113 ? -18.439 6.625 3.586 1.00 95.75 113 LEU A O 1
ATOM 895 N N . LYS A 1 114 ? -16.522 7.128 4.673 1.00 80.69 114 LYS A N 1
ATOM 896 C CA . LYS A 1 114 ? -16.925 8.445 5.182 1.00 80.69 114 LYS A CA 1
ATOM 897 C C . LYS A 1 114 ? -16.821 9.516 4.101 1.00 80.69 114 LYS A C 1
ATOM 899 O O . LYS A 1 114 ? -17.744 10.358 4.053 1.00 80.69 114 LYS A O 1
#

Secondary structure (DSSP, 8-state):
-HHHHHGGG---EEEE-S-HHHHHHHHHHHHTT-TTSPPSSSSEEEESS----TTS-EEEEEEES-GGGS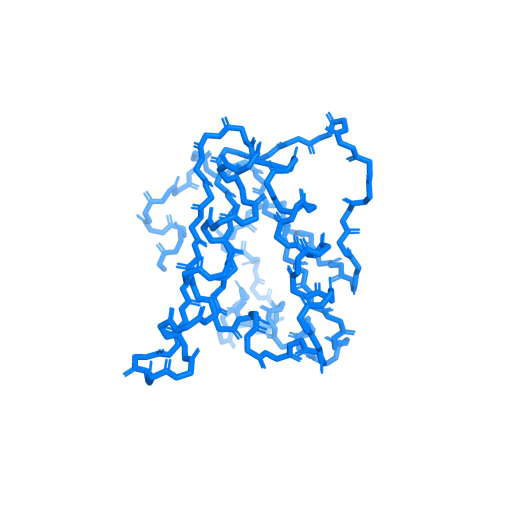SSHHHHHHHHHHHHHTEEEEEEEE--SSHHHHHHHHHHHHHHH-

Radius of gyration: 15.25 Å; chains: 1; bounding box: 40×31×37 Å

Sequence (114 aa):
ALHSCWGDSLKEMVCVDSSAPMNKLAERLLKGDEERGDPCIKHVYFRQFLPVSPKVQFDLVTAAFTLSELPGVKDREDAVLTLWRKTNSYLVLVENGTKEGHQILMEARETVLK

Foldseek 3Di:
DCCVVQPVVCPAEEAEALDPVVLVVVVCVQQPPDSPRDGSDPHYHYYNDQDQDLPAADQEFEDAQNLVPQPDLVSLLVVLVSSLSRHDHDYYYHHDPDPVRVVSVVSSVVSNVD